Protein AF-A0A5Q0SPP1-F1 (afdb_monomer_lite)

pLDDT: mean 84.57, std 17.76, range [38.12, 97.75]

Sequence (108 aa):
MFTLQVSKENTPVHGETQNILFLISLLDVEDKEEFADEFADTIWELVEARELSKTAYYKLVNHEIRLSDEKVLLIVQANEKALEWLKKRVAEKARKALKIVQQFGEEE

Structure (mmCIF, N/CA/C/O backbone):
data_AF-A0A5Q0SPP1-F1
#
_entry.id   AF-A0A5Q0SPP1-F1
#
loop_
_atom_site.group_PDB
_atom_site.id
_atom_site.type_symbol
_atom_site.label_atom_id
_atom_site.label_alt_id
_atom_site.label_comp_id
_atom_site.label_asym_id
_atom_site.label_entity_id
_atom_site.label_seq_id
_atom_site.pdbx_PDB_ins_code
_atom_site.Cartn_x
_atom_site.Cartn_y
_atom_site.Cartn_z
_atom_site.occupancy
_atom_site.B_iso_or_equiv
_atom_site.auth_seq_id
_atom_site.auth_comp_id
_atom_site.auth_asym_id
_atom_site.auth_atom_id
_atom_site.pdbx_PDB_model_num
ATOM 1 N N . MET A 1 1 ? 15.903 -53.101 10.371 1.00 40.84 1 MET A N 1
ATOM 2 C CA . MET A 1 1 ? 16.784 -52.090 9.739 1.00 40.84 1 MET A CA 1
ATOM 3 C C . MET A 1 1 ? 16.173 -51.673 8.409 1.00 40.84 1 MET A C 1
ATOM 5 O O . MET A 1 1 ? 15.533 -52.520 7.804 1.00 40.84 1 MET A O 1
ATOM 9 N N . PHE A 1 2 ? 16.400 -50.410 8.015 1.00 40.50 2 PHE A N 1
ATOM 10 C CA . PHE A 1 2 ? 15.692 -49.563 7.028 1.00 40.50 2 PHE A CA 1
ATOM 11 C C . PHE A 1 2 ? 14.370 -48.967 7.559 1.00 40.50 2 PHE A C 1
ATOM 13 O O . PHE A 1 2 ? 13.336 -49.618 7.504 1.00 40.50 2 PHE A O 1
ATOM 20 N N . THR A 1 3 ? 14.378 -47.926 8.405 1.00 40.12 3 THR A N 1
ATOM 21 C CA . THR A 1 3 ? 14.514 -46.461 8.156 1.00 40.12 3 THR A CA 1
ATOM 22 C C . THR A 1 3 ? 13.474 -45.843 7.212 1.00 40.12 3 THR A C 1
ATOM 24 O O . THR A 1 3 ? 13.609 -45.928 5.999 1.00 40.12 3 THR A O 1
ATOM 27 N N . LEU A 1 4 ? 12.475 -45.203 7.841 1.00 43.66 4 LEU A N 1
ATOM 28 C CA . LEU A 1 4 ? 11.885 -43.879 7.568 1.00 43.66 4 LEU A CA 1
ATOM 29 C C . LEU A 1 4 ? 11.954 -43.341 6.130 1.00 43.66 4 LEU A C 1
ATOM 31 O O . LEU A 1 4 ? 13.031 -43.003 5.659 1.00 43.66 4 LEU A O 1
ATOM 35 N N . GLN A 1 5 ? 10.780 -43.065 5.552 1.00 41.00 5 GLN A N 1
ATOM 36 C CA . GLN A 1 5 ? 10.461 -41.733 5.017 1.00 41.00 5 GLN A CA 1
ATOM 37 C C . GLN A 1 5 ? 8.938 -41.571 4.874 1.00 41.00 5 GLN A C 1
ATOM 39 O O . GLN A 1 5 ? 8.351 -41.671 3.800 1.00 41.00 5 GLN A O 1
ATOM 44 N N . VAL A 1 6 ? 8.281 -41.303 6.004 1.00 47.53 6 VAL A N 1
ATOM 45 C CA . VAL A 1 6 ? 7.071 -40.477 5.988 1.00 47.53 6 VAL A CA 1
ATOM 46 C C . VAL A 1 6 ? 7.583 -39.044 5.902 1.00 47.53 6 VAL A C 1
ATOM 48 O O . VAL A 1 6 ? 7.951 -38.457 6.911 1.00 47.53 6 VAL A O 1
ATOM 51 N N . SER A 1 7 ? 7.689 -38.508 4.689 1.00 43.97 7 SER A N 1
ATOM 52 C CA . SER A 1 7 ? 8.057 -37.107 4.467 1.00 43.97 7 SER A CA 1
ATOM 53 C C . SER A 1 7 ? 7.067 -36.476 3.499 1.00 43.97 7 SER A C 1
ATOM 55 O O . SER A 1 7 ? 7.323 -36.307 2.312 1.00 43.97 7 SER A O 1
ATOM 57 N N . LYS A 1 8 ? 5.903 -36.128 4.042 1.00 38.12 8 LYS A N 1
ATOM 58 C CA . LYS A 1 8 ? 5.167 -34.928 3.636 1.00 38.12 8 LYS A CA 1
ATOM 59 C C . LYS A 1 8 ? 4.862 -34.140 4.905 1.00 38.12 8 LYS A C 1
ATOM 61 O O . LYS A 1 8 ? 3.719 -34.024 5.329 1.00 38.12 8 LYS A O 1
ATOM 66 N N . GLU A 1 9 ? 5.925 -33.683 5.555 1.00 39.94 9 GLU A N 1
ATOM 67 C CA . GLU A 1 9 ? 5.827 -32.641 6.569 1.00 39.94 9 GLU A CA 1
ATOM 68 C C . GLU A 1 9 ? 5.458 -31.317 5.881 1.00 39.94 9 GLU A C 1
ATOM 70 O O . GLU A 1 9 ? 6.130 -30.874 4.955 1.00 39.94 9 GLU A O 1
ATOM 75 N N . ASN A 1 10 ? 4.354 -30.732 6.345 1.00 39.53 10 ASN A N 1
ATOM 76 C CA . ASN A 1 10 ? 4.110 -29.299 6.509 1.00 39.53 10 ASN A CA 1
ATOM 77 C C . ASN A 1 10 ? 4.472 -28.355 5.355 1.00 39.53 10 ASN A C 1
ATOM 79 O O . ASN A 1 10 ? 5.556 -27.785 5.299 1.00 39.53 10 ASN A O 1
ATOM 83 N N . THR A 1 11 ? 3.473 -28.012 4.547 1.00 40.66 11 THR A N 1
ATOM 84 C CA . THR A 1 11 ? 3.425 -26.685 3.917 1.00 40.66 11 THR A CA 1
ATOM 85 C C . THR A 1 11 ? 2.036 -26.076 4.130 1.00 40.66 11 THR A C 1
ATOM 87 O O . THR A 1 11 ? 1.134 -26.315 3.330 1.00 40.66 11 THR A O 1
ATOM 90 N N . PRO A 1 12 ? 1.820 -25.254 5.177 1.00 43.31 12 PRO A N 1
ATOM 91 C CA . PRO A 1 12 ? 0.624 -24.421 5.292 1.00 43.31 12 PRO A CA 1
ATOM 92 C C . PRO A 1 12 ? 0.757 -23.136 4.447 1.00 43.31 12 PRO A C 1
ATOM 94 O O . PRO A 1 12 ? 0.211 -22.096 4.791 1.00 43.31 12 PRO A O 1
ATOM 97 N N . VAL A 1 13 ? 1.475 -23.191 3.320 1.00 53.16 13 VAL A N 1
ATOM 98 C CA . VAL A 1 13 ? 1.788 -22.021 2.472 1.00 53.16 13 VAL A CA 1
ATOM 99 C C . VAL A 1 13 ? 0.521 -21.450 1.817 1.00 53.16 13 VAL A C 1
ATOM 101 O O . VAL A 1 13 ? 0.444 -20.265 1.489 1.00 53.16 13 VAL A O 1
ATOM 104 N N . HIS A 1 14 ? -0.520 -22.278 1.680 1.00 55.31 14 HIS A N 1
ATOM 105 C CA . HIS A 1 14 ? -1.795 -21.863 1.100 1.00 55.31 14 HIS A CA 1
ATOM 106 C C . HIS A 1 14 ? -2.599 -20.934 2.024 1.00 55.31 14 HIS A C 1
ATOM 108 O O . HIS A 1 14 ? -3.233 -20.005 1.536 1.00 55.31 14 HIS A O 1
ATOM 114 N N . GLY A 1 15 ? -2.532 -21.130 3.347 1.00 68.06 15 GLY A N 1
ATOM 115 C CA . GLY A 1 15 ? -3.256 -20.286 4.305 1.00 68.06 15 GLY A CA 1
ATOM 116 C C . GLY A 1 15 ? -2.618 -18.908 4.474 1.00 68.06 15 GLY A C 1
ATOM 117 O O . GLY A 1 15 ? -3.316 -17.902 4.535 1.00 68.06 15 GLY A O 1
ATOM 118 N N . GLU A 1 16 ? -1.287 -18.841 4.482 1.00 79.38 16 GLU A N 1
ATOM 119 C CA . GLU A 1 16 ? -0.559 -17.580 4.646 1.00 79.38 16 GLU A CA 1
ATOM 120 C C . GLU A 1 16 ? -0.751 -16.638 3.451 1.00 79.38 16 GLU A C 1
ATOM 122 O O . GLU A 1 16 ? -1.078 -15.467 3.632 1.00 79.38 16 GLU A O 1
ATOM 127 N N . THR A 1 17 ? -0.658 -17.164 2.227 1.00 82.69 17 THR A N 1
ATOM 128 C CA . THR A 1 17 ? -0.883 -16.370 1.008 1.00 82.69 17 THR A CA 1
ATOM 129 C C . THR A 1 17 ? -2.320 -15.842 0.938 1.00 82.69 17 THR A C 1
ATOM 131 O O . THR A 1 17 ? -2.538 -14.686 0.580 1.00 82.69 17 THR A O 1
ATOM 134 N N . GLN A 1 18 ? -3.305 -16.660 1.328 1.00 85.38 18 GLN A N 1
ATOM 135 C CA . GLN A 1 18 ? -4.708 -16.240 1.400 1.00 85.38 18 GLN A CA 1
ATOM 136 C C . GLN A 1 18 ? -4.927 -15.146 2.450 1.00 85.38 18 GLN A C 1
ATOM 138 O O . GLN A 1 18 ? -5.641 -14.182 2.184 1.00 85.38 18 GLN A O 1
ATOM 143 N N . ASN A 1 19 ? -4.271 -15.249 3.608 1.00 90.56 19 ASN A N 1
ATOM 144 C CA . ASN A 1 19 ? -4.334 -14.215 4.638 1.00 90.56 19 ASN A CA 1
ATOM 145 C C . ASN A 1 19 ? -3.722 -12.897 4.148 1.00 90.56 19 ASN A C 1
ATOM 147 O O . ASN A 1 19 ? -4.317 -11.845 4.354 1.00 90.56 19 ASN A O 1
ATOM 151 N N . ILE A 1 20 ? -2.575 -12.932 3.462 1.00 93.25 20 ILE A N 1
ATOM 152 C CA . ILE A 1 20 ? -1.945 -11.722 2.910 1.00 93.25 20 ILE A CA 1
ATOM 153 C C . ILE A 1 20 ? -2.844 -11.084 1.848 1.00 93.25 20 ILE A C 1
ATOM 155 O O . ILE A 1 20 ? -3.074 -9.880 1.896 1.00 93.25 20 ILE A O 1
ATOM 159 N N . LEU A 1 21 ? -3.411 -11.872 0.932 1.00 93.75 21 LEU A N 1
ATOM 160 C CA . LEU A 1 21 ? -4.364 -11.367 -0.062 1.00 93.75 21 LEU A CA 1
ATOM 161 C C . LEU A 1 21 ? -5.594 -10.731 0.588 1.00 93.75 21 LEU A C 1
ATOM 163 O O . LEU A 1 21 ? -6.042 -9.674 0.150 1.00 93.75 21 LEU A O 1
ATOM 167 N N . PHE A 1 22 ? -6.110 -11.333 1.660 1.00 94.19 22 PHE A N 1
ATOM 168 C CA . PHE A 1 22 ? -7.187 -10.732 2.435 1.00 94.19 22 PHE A CA 1
ATOM 169 C C . PHE A 1 22 ? -6.766 -9.378 3.022 1.00 94.19 22 PHE A C 1
ATOM 171 O O . PHE A 1 22 ? -7.495 -8.403 2.863 1.00 94.19 22 PHE A O 1
ATOM 178 N N . LEU A 1 23 ? -5.575 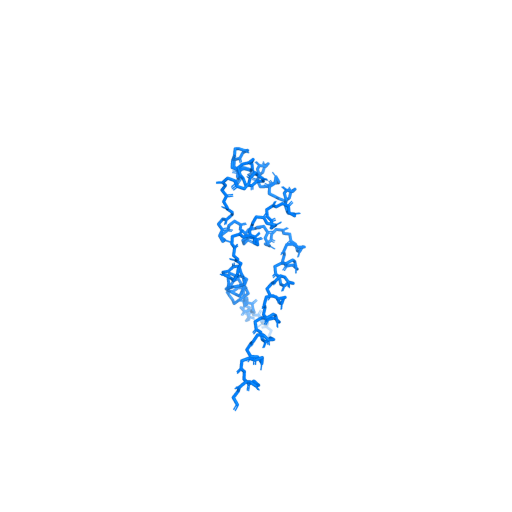-9.272 3.621 1.00 95.44 23 LEU A N 1
ATOM 179 C CA . LEU A 1 23 ? -5.057 -7.992 4.121 1.00 95.44 23 LEU A CA 1
ATOM 180 C C . LEU A 1 23 ? -4.920 -6.949 3.001 1.00 95.44 23 LEU A C 1
ATOM 182 O O . LEU A 1 23 ? -5.311 -5.801 3.192 1.00 95.44 23 LEU A O 1
ATOM 186 N N . ILE A 1 24 ? -4.424 -7.346 1.825 1.00 95.88 24 ILE A N 1
ATOM 187 C CA . ILE A 1 24 ? -4.308 -6.470 0.648 1.00 95.88 24 ILE A CA 1
ATOM 188 C C . ILE A 1 24 ? -5.690 -5.983 0.192 1.00 95.88 24 ILE A C 1
ATOM 190 O O . ILE A 1 24 ? -5.838 -4.815 -0.158 1.00 95.88 24 ILE A O 1
ATOM 194 N N . SER A 1 25 ? -6.716 -6.837 0.250 1.00 94.94 25 SER A N 1
ATOM 195 C CA . SER A 1 25 ? -8.086 -6.468 -0.137 1.00 94.94 25 SER A CA 1
ATOM 196 C C . SER A 1 25 ? -8.724 -5.402 0.767 1.00 94.94 25 SER A C 1
ATOM 198 O O . SER A 1 25 ? -9.698 -4.766 0.369 1.00 94.94 25 SER A O 1
ATOM 200 N N . LEU A 1 26 ? -8.174 -5.183 1.969 1.00 95.88 26 LEU A N 1
ATOM 201 C CA . LEU A 1 26 ? -8.611 -4.136 2.901 1.00 95.88 26 LEU A CA 1
ATOM 202 C C . LEU A 1 26 ? -7.955 -2.771 2.625 1.00 95.88 26 LEU A C 1
ATOM 204 O O . LEU A 1 26 ? -8.352 -1.765 3.230 1.00 95.88 26 LEU A O 1
ATOM 208 N N . LEU A 1 27 ? -6.958 -2.730 1.737 1.00 96.12 27 LEU A N 1
ATOM 209 C CA . LEU A 1 27 ? -6.329 -1.489 1.302 1.00 96.12 27 LEU A CA 1
ATOM 210 C C . LEU A 1 27 ? -7.247 -0.741 0.337 1.00 96.12 27 LEU A C 1
ATOM 212 O O . LEU A 1 27 ? -7.748 -1.307 -0.639 1.00 96.12 27 LEU A O 1
ATOM 216 N N . ASP A 1 28 ? -7.441 0.545 0.604 1.00 95.31 28 ASP A N 1
ATOM 217 C CA . ASP A 1 28 ? -8.135 1.437 -0.320 1.00 95.31 28 ASP A CA 1
ATOM 218 C C . ASP A 1 28 ? -7.174 2.008 -1.379 1.00 95.31 28 ASP A C 1
ATOM 220 O O . ASP A 1 28 ? -6.063 1.514 -1.583 1.00 95.31 28 ASP A O 1
ATOM 224 N N . VAL A 1 29 ? -7.657 2.983 -2.151 1.00 93.38 29 VAL A N 1
ATOM 225 C CA . VAL A 1 29 ? -6.869 3.601 -3.223 1.00 93.38 29 VAL A CA 1
ATOM 226 C C . VAL A 1 29 ? -5.704 4.401 -2.643 1.00 93.38 29 VAL A C 1
ATOM 228 O O . VAL A 1 29 ? -4.581 4.205 -3.095 1.00 93.38 29 VAL A O 1
ATOM 231 N N . GLU A 1 30 ? -5.961 5.209 -1.614 1.00 94.31 30 GLU A N 1
ATOM 232 C CA . GLU A 1 30 ? -4.948 6.045 -0.959 1.00 94.31 30 GLU A CA 1
ATOM 233 C C . GLU A 1 30 ? -3.862 5.176 -0.314 1.00 94.31 30 GLU A C 1
ATOM 235 O O . GLU A 1 30 ? -2.674 5.446 -0.462 1.00 94.31 30 GLU A O 1
ATOM 240 N N . ASP A 1 31 ? -4.246 4.066 0.324 1.00 96.31 31 ASP A N 1
ATOM 241 C CA . ASP A 1 31 ? -3.295 3.102 0.876 1.00 96.31 31 ASP A CA 1
ATOM 242 C C . ASP A 1 31 ? -2.359 2.525 -0.195 1.00 96.31 31 ASP A C 1
ATOM 244 O O . ASP A 1 31 ? -1.182 2.285 0.065 1.00 96.31 31 ASP A O 1
ATOM 248 N N . LYS A 1 32 ? -2.876 2.255 -1.398 1.00 94.62 32 LYS A N 1
ATOM 249 C CA . LYS A 1 32 ? -2.085 1.681 -2.498 1.00 94.62 32 LYS A CA 1
ATOM 250 C C . LYS A 1 32 ? -1.174 2.705 -3.163 1.00 94.62 32 LYS A C 1
ATOM 252 O O . LYS A 1 32 ? -0.132 2.310 -3.681 1.00 94.62 32 LYS A O 1
ATOM 257 N N . GLU A 1 33 ? -1.564 3.973 -3.160 1.00 94.50 33 GLU A N 1
ATOM 258 C CA . GLU A 1 33 ? -0.720 5.093 -3.580 1.00 94.50 33 GLU A CA 1
ATOM 259 C C . GLU A 1 33 ? 0.416 5.303 -2.568 1.00 94.50 33 GLU A C 1
ATOM 261 O O . GLU A 1 33 ? 1.581 5.259 -2.952 1.00 94.50 33 GLU A O 1
ATOM 266 N N . GLU A 1 34 ? 0.105 5.364 -1.268 1.00 95.38 34 GLU A N 1
ATOM 267 C CA . GLU A 1 34 ? 1.106 5.470 -0.192 1.00 95.38 34 GLU A CA 1
ATOM 268 C C . GLU A 1 34 ? 2.074 4.276 -0.199 1.00 95.38 34 GLU A C 1
ATOM 270 O O . GLU A 1 34 ? 3.284 4.439 -0.050 1.00 95.38 34 GLU A O 1
ATOM 275 N N . PHE A 1 35 ? 1.563 3.065 -0.440 1.00 95.94 35 PHE A N 1
ATOM 276 C CA . PHE A 1 35 ? 2.397 1.875 -0.604 1.00 95.94 35 PHE A CA 1
ATOM 277 C C . PHE A 1 35 ? 3.319 1.975 -1.828 1.00 95.94 35 PHE A C 1
ATOM 279 O O . PHE A 1 35 ? 4.463 1.525 -1.773 1.00 95.94 35 PHE A O 1
ATOM 286 N N . ALA A 1 36 ? 2.840 2.538 -2.942 1.00 94.19 36 ALA A N 1
ATOM 287 C CA . ALA A 1 36 ? 3.659 2.709 -4.139 1.00 94.19 36 ALA A CA 1
ATOM 288 C C . ALA A 1 36 ? 4.801 3.710 -3.914 1.00 94.19 36 ALA A C 1
ATOM 290 O O . ALA A 1 36 ? 5.909 3.476 -4.397 1.00 94.19 36 ALA A O 1
ATOM 291 N N . ASP A 1 37 ? 4.547 4.770 -3.148 1.00 94.38 37 ASP A N 1
ATOM 292 C CA . ASP A 1 37 ? 5.552 5.772 -2.797 1.00 94.38 37 ASP A CA 1
ATOM 293 C C . ASP A 1 37 ? 6.595 5.207 -1.819 1.00 94.38 37 ASP A C 1
ATOM 295 O O . ASP A 1 37 ? 7.798 5.313 -2.064 1.00 94.38 37 ASP A O 1
ATOM 299 N N . GLU A 1 38 ? 6.152 4.547 -0.743 1.00 95.56 38 GLU A N 1
ATOM 300 C CA . GLU A 1 38 ? 7.029 3.993 0.303 1.00 95.56 38 GLU A CA 1
ATOM 301 C C . GLU A 1 38 ? 7.953 2.889 -0.236 1.00 95.56 38 GLU A C 1
ATOM 303 O O . GLU A 1 38 ? 9.103 2.758 0.187 1.00 95.56 38 GLU A O 1
ATOM 308 N N . PHE A 1 39 ? 7.465 2.094 -1.193 1.00 95.19 39 PHE A N 1
ATOM 309 C CA . PHE 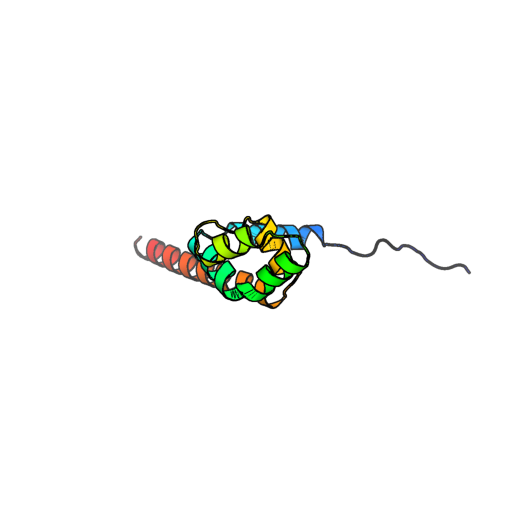A 1 39 ? 8.202 0.968 -1.771 1.00 95.19 39 PHE A CA 1
ATOM 310 C C . PHE A 1 39 ? 8.671 1.223 -3.204 1.00 95.19 39 PHE A C 1
ATOM 312 O O . PHE A 1 39 ? 8.966 0.265 -3.923 1.00 95.19 39 PHE A O 1
ATOM 319 N N . ALA A 1 40 ? 8.795 2.489 -3.618 1.00 93.06 40 ALA A N 1
ATOM 320 C CA . ALA A 1 40 ? 9.228 2.868 -4.962 1.00 93.06 40 ALA A CA 1
ATOM 321 C C . ALA A 1 40 ? 10.539 2.175 -5.379 1.00 93.06 40 ALA A C 1
ATOM 323 O O . ALA A 1 40 ? 10.621 1.642 -6.484 1.00 93.06 40 ALA A O 1
ATOM 324 N N . ASP A 1 41 ? 11.521 2.071 -4.478 1.00 92.81 41 ASP A N 1
ATOM 325 C CA . ASP A 1 41 ? 12.786 1.372 -4.748 1.00 92.81 41 ASP A CA 1
ATOM 326 C C . ASP A 1 41 ? 12.566 -0.118 -5.068 1.00 92.81 41 ASP A C 1
ATOM 328 O O . ASP A 1 41 ? 13.077 -0.630 -6.062 1.00 92.81 41 ASP A O 1
ATOM 332 N N . THR A 1 42 ? 11.729 -0.813 -4.290 1.00 90.94 42 THR A N 1
ATOM 333 C CA . THR A 1 42 ? 11.378 -2.220 -4.554 1.00 90.94 42 THR A CA 1
ATOM 334 C C . THR A 1 42 ? 10.574 -2.367 -5.850 1.00 90.94 42 THR A C 1
ATOM 336 O O . THR A 1 42 ? 10.732 -3.340 -6.585 1.00 90.94 42 THR A O 1
ATOM 339 N N . ILE A 1 43 ? 9.727 -1.394 -6.189 1.00 92.00 43 ILE A N 1
ATOM 340 C CA . ILE A 1 43 ? 9.007 -1.383 -7.469 1.00 92.00 43 ILE A CA 1
ATOM 341 C C . ILE A 1 43 ? 9.988 -1.158 -8.630 1.00 92.00 43 ILE A C 1
ATOM 343 O O . ILE A 1 43 ? 9.819 -1.755 -9.695 1.00 92.00 43 ILE A O 1
ATOM 347 N N . TRP A 1 44 ? 11.031 -0.347 -8.442 1.00 92.69 44 TRP A N 1
ATOM 348 C CA . TRP A 1 44 ? 12.084 -0.161 -9.436 1.00 92.69 44 TRP A CA 1
ATOM 349 C C . TRP A 1 44 ? 12.879 -1.450 -9.676 1.00 92.69 44 TRP A C 1
ATOM 351 O O . TRP A 1 44 ? 13.144 -1.791 -10.829 1.00 92.69 44 TRP A O 1
ATOM 361 N N . GLU A 1 45 ? 13.161 -2.239 -8.639 1.00 91.56 45 GLU A N 1
ATOM 362 C CA . GLU A 1 45 ? 13.773 -3.568 -8.795 1.00 91.56 45 GLU A CA 1
ATOM 363 C C . GLU A 1 45 ? 12.922 -4.496 -9.686 1.00 91.56 45 GLU A C 1
ATOM 365 O O . GLU A 1 45 ? 13.460 -5.225 -10.523 1.00 91.56 45 GLU A O 1
ATOM 370 N N . LEU A 1 46 ? 11.585 -4.415 -9.613 1.00 87.50 46 LEU A N 1
ATOM 371 C CA . LEU A 1 46 ? 10.697 -5.147 -10.533 1.00 87.50 46 LEU A CA 1
ATOM 372 C C . LEU A 1 46 ? 10.828 -4.667 -11.987 1.00 87.50 46 LEU A C 1
ATOM 374 O O . LEU A 1 46 ? 10.637 -5.452 -12.921 1.00 87.50 46 LEU A O 1
ATOM 378 N N . VAL A 1 47 ? 11.167 -3.395 -12.205 1.00 90.75 47 VAL A N 1
ATOM 379 C CA . VAL A 1 47 ? 11.477 -2.870 -13.542 1.00 90.75 47 VAL A CA 1
ATOM 380 C C . VAL A 1 47 ? 12.792 -3.442 -14.057 1.00 90.75 47 VAL A C 1
ATOM 382 O O . VAL A 1 47 ? 12.873 -3.852 -15.219 1.00 90.75 47 VAL A O 1
ATOM 385 N N . GLU A 1 48 ? 13.815 -3.505 -13.206 1.00 92.19 48 GLU A N 1
ATOM 386 C CA . GLU A 1 48 ? 15.115 -4.092 -13.551 1.00 92.19 48 GLU A CA 1
ATOM 387 C C . GLU A 1 48 ? 14.997 -5.590 -13.859 1.00 92.19 48 GLU A C 1
ATOM 389 O O . GLU A 1 48 ? 15.581 -6.070 -14.836 1.00 92.19 48 GLU A O 1
ATOM 394 N N . ALA A 1 49 ? 14.140 -6.300 -13.121 1.00 89.38 49 ALA A N 1
ATOM 395 C CA . ALA A 1 49 ? 13.784 -7.697 -13.360 1.00 89.38 49 ALA A CA 1
ATOM 396 C C . ALA A 1 49 ? 12.880 -7.921 -14.592 1.00 89.38 49 ALA A C 1
ATOM 398 O O . ALA A 1 49 ? 12.604 -9.065 -14.946 1.00 89.38 49 ALA A O 1
ATOM 399 N N . ARG A 1 50 ? 12.442 -6.854 -15.281 1.00 88.69 50 ARG A N 1
ATOM 400 C CA . ARG A 1 50 ? 11.498 -6.876 -16.421 1.00 88.69 50 ARG A CA 1
ATOM 401 C C . ARG A 1 50 ? 10.090 -7.394 -16.089 1.00 88.69 50 ARG A C 1
ATOM 403 O O . ARG A 1 50 ? 9.318 -7.683 -17.000 1.00 88.69 50 ARG A O 1
ATOM 410 N N . GLU A 1 51 ? 9.733 -7.433 -14.810 1.00 85.44 51 GLU A N 1
ATOM 411 C CA . GLU A 1 51 ? 8.394 -7.768 -14.298 1.00 85.44 51 GLU A CA 1
ATOM 412 C C . GLU A 1 51 ? 7.437 -6.559 -14.319 1.00 85.44 51 GLU A C 1
ATOM 414 O O . GLU A 1 51 ? 6.216 -6.689 -14.153 1.00 85.44 51 GLU A O 1
ATOM 419 N N . LEU A 1 52 ? 7.989 -5.360 -14.523 1.00 87.88 52 LEU A N 1
ATOM 420 C CA . LEU A 1 52 ? 7.268 -4.104 -14.685 1.00 87.88 52 LEU A CA 1
ATOM 421 C C . LEU A 1 52 ? 7.935 -3.248 -15.775 1.00 87.88 52 LEU A C 1
ATOM 423 O O . LEU A 1 52 ? 9.149 -3.269 -15.954 1.00 87.88 52 LEU A O 1
ATOM 427 N N . SER A 1 53 ? 7.158 -2.467 -16.528 1.00 91.50 53 SER A N 1
ATOM 428 C CA . SER A 1 53 ? 7.742 -1.511 -17.479 1.00 91.50 53 SER A CA 1
ATOM 429 C C . SER A 1 53 ? 8.138 -0.206 -16.782 1.00 91.50 53 SER A C 1
ATOM 431 O O . SER A 1 53 ? 7.454 0.237 -15.860 1.00 91.50 53 SER A O 1
ATOM 433 N N . LYS A 1 54 ? 9.178 0.477 -17.285 1.00 92.50 54 LYS A N 1
ATOM 434 C CA . LYS A 1 54 ? 9.558 1.828 -16.820 1.00 92.50 54 LYS A CA 1
ATOM 435 C C . LYS A 1 54 ? 8.380 2.803 -16.855 1.00 92.50 54 LYS A C 1
ATOM 437 O O . LYS A 1 54 ? 8.188 3.578 -15.929 1.00 92.50 54 LYS A O 1
ATOM 442 N N . THR A 1 55 ? 7.566 2.749 -17.909 1.00 93.69 55 THR A N 1
ATOM 443 C CA . THR A 1 55 ? 6.372 3.594 -18.026 1.00 93.69 55 THR A CA 1
ATOM 444 C C . THR A 1 55 ? 5.359 3.283 -16.931 1.00 93.69 55 THR A C 1
ATOM 446 O O . THR A 1 55 ? 4.821 4.210 -16.343 1.00 93.69 55 THR A O 1
ATOM 449 N N . ALA A 1 56 ? 5.112 2.005 -16.628 1.00 90.25 56 ALA A N 1
ATOM 450 C CA . ALA A 1 56 ? 4.209 1.632 -15.543 1.00 90.25 56 ALA A CA 1
ATOM 451 C C . ALA A 1 56 ? 4.731 2.107 -14.180 1.00 90.25 56 ALA A C 1
ATOM 453 O O . ALA A 1 56 ? 3.938 2.619 -13.403 1.00 90.25 56 ALA A O 1
ATOM 454 N N . TYR A 1 57 ? 6.041 2.026 -13.926 1.00 92.38 57 TYR A N 1
ATOM 455 C CA . TYR A 1 57 ? 6.651 2.592 -12.719 1.00 92.38 57 TYR A CA 1
ATOM 456 C C . TYR A 1 57 ? 6.341 4.084 -12.562 1.00 92.38 57 TYR A C 1
ATOM 458 O O . TYR A 1 57 ? 5.768 4.478 -11.554 1.00 92.38 57 TYR A O 1
ATOM 466 N N . TYR A 1 58 ? 6.633 4.900 -13.582 1.00 91.31 58 TYR A N 1
ATOM 467 C CA . TYR A 1 58 ? 6.381 6.344 -13.503 1.00 91.31 58 TYR A CA 1
ATOM 468 C C . TYR A 1 58 ? 4.900 6.675 -13.316 1.00 91.31 58 TYR A C 1
ATOM 470 O O . TYR A 1 58 ? 4.565 7.594 -12.581 1.00 91.31 58 TYR A O 1
ATOM 478 N N . LYS A 1 59 ? 4.006 5.904 -13.941 1.00 91.56 59 LYS A N 1
ATOM 479 C CA . LYS A 1 59 ? 2.564 6.068 -13.742 1.00 91.56 59 LYS A CA 1
ATOM 480 C C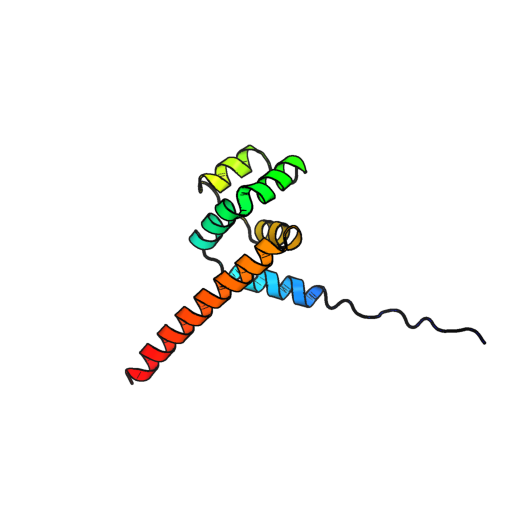 . LYS A 1 59 ? 2.110 5.704 -12.328 1.00 91.56 59 LYS A C 1
ATOM 482 O O . LYS A 1 59 ? 1.159 6.306 -11.850 1.00 91.56 59 LYS A O 1
ATOM 487 N N . LEU A 1 60 ? 2.757 4.731 -11.685 1.00 91.00 60 LEU A N 1
ATOM 488 C CA . LEU A 1 60 ? 2.454 4.336 -10.308 1.00 91.00 60 LEU A CA 1
ATOM 489 C C . LEU A 1 60 ? 2.885 5.418 -9.317 1.00 91.00 60 LEU A C 1
ATOM 491 O O . LEU A 1 60 ? 2.059 5.855 -8.531 1.00 91.00 60 LEU A O 1
ATOM 495 N N . VAL A 1 61 ? 4.130 5.898 -9.401 1.00 89.06 61 VAL A N 1
ATOM 496 C CA . VAL A 1 61 ? 4.655 6.930 -8.478 1.00 89.06 61 VAL A CA 1
ATOM 497 C C . VAL A 1 61 ? 4.060 8.325 -8.713 1.00 89.06 61 VAL A C 1
ATOM 499 O O . VAL A 1 61 ? 4.139 9.184 -7.848 1.00 89.06 61 VAL A O 1
ATOM 502 N N . ASN A 1 62 ? 3.457 8.564 -9.882 1.00 90.62 62 ASN A N 1
ATOM 503 C CA . ASN A 1 62 ? 2.690 9.783 -10.166 1.00 90.62 62 ASN A CA 1
ATOM 504 C C . ASN A 1 62 ? 1.181 9.618 -9.898 1.00 90.62 62 ASN A C 1
ATOM 506 O O . ASN A 1 62 ? 0.403 10.492 -10.277 1.00 90.62 62 ASN A O 1
ATOM 510 N N . HIS A 1 63 ? 0.761 8.483 -9.327 1.00 91.06 63 HIS A N 1
ATOM 511 C CA . HIS A 1 63 ? -0.635 8.154 -8.995 1.00 91.06 63 HIS A CA 1
ATOM 512 C C . HIS A 1 63 ? -1.598 8.193 -10.203 1.00 91.06 63 HIS A C 1
ATOM 514 O O . HIS A 1 63 ? -2.809 8.345 -10.067 1.00 91.06 63 HIS A O 1
ATOM 520 N N . GLU A 1 64 ? -1.081 8.016 -11.424 1.00 89.62 64 GLU A N 1
ATOM 521 C CA . GLU A 1 64 ? -1.895 7.909 -12.645 1.00 89.62 64 GLU A CA 1
ATOM 522 C C . GLU A 1 64 ? -2.552 6.528 -12.775 1.00 89.62 64 GLU A C 1
ATOM 524 O O . GLU A 1 64 ? -3.594 6.371 -13.418 1.00 89.62 64 GLU A O 1
ATOM 529 N N . ILE A 1 65 ? -1.909 5.503 -12.211 1.00 88.88 65 ILE A N 1
ATOM 530 C CA . ILE A 1 65 ? -2.419 4.136 -12.115 1.00 88.88 65 ILE A CA 1
ATOM 531 C C . ILE A 1 65 ? -2.119 3.585 -10.722 1.00 88.88 65 ILE A C 1
ATOM 533 O O . ILE A 1 65 ? -1.187 4.028 -10.060 1.00 88.88 65 ILE A O 1
ATOM 537 N N . ARG A 1 66 ? -2.873 2.567 -10.306 1.00 89.69 66 ARG A N 1
ATOM 538 C CA . ARG A 1 66 ? -2.712 1.907 -9.003 1.00 89.69 66 ARG A CA 1
ATOM 539 C C . ARG A 1 66 ? -2.103 0.518 -9.133 1.00 89.69 66 ARG A C 1
ATOM 541 O O . ARG A 1 66 ? -2.315 -0.163 -10.142 1.00 89.69 66 ARG A O 1
ATOM 548 N N . LEU A 1 67 ? -1.428 0.066 -8.077 1.00 89.94 67 LEU A N 1
ATOM 549 C CA . LEU A 1 67 ? -0.999 -1.326 -7.967 1.00 89.94 67 LEU A CA 1
ATOM 550 C C . LEU A 1 67 ? -2.217 -2.261 -7.934 1.00 89.94 67 LEU A C 1
ATOM 552 O O . LEU A 1 67 ? -3.204 -2.015 -7.233 1.00 89.94 67 LEU A O 1
ATOM 556 N N . SER A 1 68 ? -2.145 -3.351 -8.699 1.00 91.56 68 SER A N 1
ATOM 557 C CA . SER A 1 68 ? -3.066 -4.475 -8.539 1.0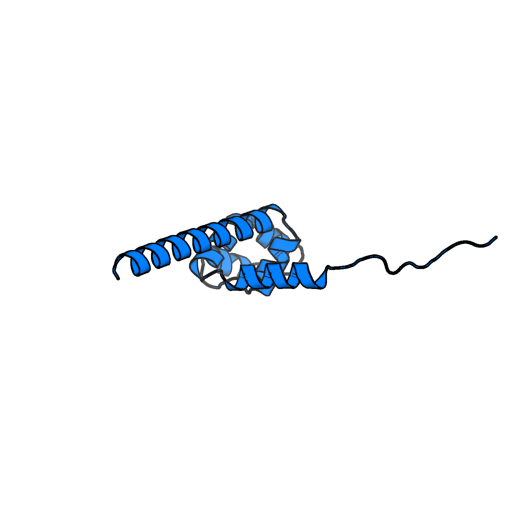0 91.56 68 SER A CA 1
ATOM 558 C C . SER A 1 68 ? -2.721 -5.263 -7.278 1.00 91.56 68 SER A C 1
ATOM 560 O O . SER A 1 68 ? -1.565 -5.276 -6.854 1.00 91.56 68 SER A O 1
ATOM 562 N N . ASP A 1 69 ? -3.696 -5.979 -6.718 1.00 93.19 69 ASP A N 1
ATOM 563 C CA . ASP A 1 69 ? -3.488 -6.812 -5.524 1.00 93.19 69 ASP A CA 1
ATOM 564 C C . ASP A 1 69 ? -2.371 -7.841 -5.738 1.00 93.19 69 ASP A C 1
ATOM 566 O O . ASP A 1 69 ? -1.542 -8.055 -4.860 1.00 93.19 69 ASP A O 1
ATOM 570 N N . GLU A 1 70 ? -2.285 -8.412 -6.941 1.00 90.62 70 GLU A N 1
ATOM 571 C CA . GLU A 1 70 ? -1.204 -9.317 -7.341 1.00 90.62 70 GLU A CA 1
ATOM 572 C C . GLU A 1 70 ? 0.177 -8.649 -7.292 1.00 90.62 70 GLU A C 1
ATOM 574 O O . GLU A 1 70 ? 1.147 -9.262 -6.853 1.00 90.62 70 GLU A O 1
ATOM 579 N N . LYS A 1 71 ? 0.291 -7.386 -7.723 1.00 89.56 71 LYS A N 1
ATOM 580 C CA . LYS A 1 71 ? 1.568 -6.658 -7.694 1.00 89.56 71 LYS A CA 1
ATOM 581 C C . LYS A 1 71 ? 1.939 -6.249 -6.271 1.00 89.56 71 LYS A C 1
ATOM 583 O O . LYS A 1 71 ? 3.106 -6.369 -5.914 1.00 89.56 71 LYS A O 1
ATOM 588 N N . VAL A 1 72 ? 0.965 -5.854 -5.445 1.00 93.44 72 VAL A N 1
ATOM 589 C CA . VAL A 1 72 ? 1.184 -5.642 -4.003 1.00 93.44 72 VAL A CA 1
ATOM 590 C C . VAL A 1 72 ? 1.672 -6.937 -3.350 1.00 93.44 72 VAL A C 1
ATOM 592 O O . VAL A 1 72 ? 2.653 -6.910 -2.614 1.00 93.44 72 VAL A O 1
ATOM 595 N N . LEU A 1 73 ? 1.058 -8.081 -3.671 1.00 93.38 73 LEU A N 1
ATOM 596 C CA . LEU A 1 73 ? 1.473 -9.382 -3.147 1.00 93.38 73 LEU A CA 1
ATOM 597 C C . LEU A 1 73 ? 2.926 -9.708 -3.512 1.00 93.38 73 LEU A C 1
ATOM 599 O O . LEU A 1 73 ? 3.687 -10.108 -2.636 1.00 93.38 73 LEU A O 1
ATOM 603 N N . LEU A 1 74 ? 3.322 -9.508 -4.773 1.00 90.06 74 LEU A N 1
ATOM 604 C CA . LEU A 1 74 ? 4.702 -9.744 -5.212 1.00 90.06 74 LEU A CA 1
ATOM 605 C C . LEU A 1 74 ? 5.707 -8.884 -4.433 1.00 90.06 74 LEU A C 1
ATOM 607 O O . LEU A 1 74 ? 6.741 -9.391 -4.006 1.00 90.06 74 LEU A O 1
ATOM 611 N N . ILE A 1 75 ? 5.390 -7.608 -4.198 1.00 91.62 75 ILE A N 1
ATOM 612 C CA . ILE A 1 75 ? 6.245 -6.693 -3.424 1.00 91.62 75 ILE A CA 1
ATOM 613 C C . ILE A 1 75 ? 6.333 -7.143 -1.961 1.00 91.62 75 ILE A C 1
ATOM 615 O O . ILE A 1 75 ? 7.423 -7.210 -1.400 1.00 91.62 75 ILE A O 1
ATOM 619 N N . VAL A 1 76 ? 5.203 -7.511 -1.355 1.00 93.69 76 VAL A N 1
ATOM 620 C CA . VAL A 1 76 ? 5.128 -8.018 0.025 1.00 93.69 76 VAL A CA 1
ATOM 621 C C . VAL A 1 76 ? 5.916 -9.320 0.202 1.00 93.69 76 VAL A C 1
ATOM 623 O O . VAL A 1 76 ? 6.535 -9.526 1.242 1.00 93.69 76 VAL A O 1
ATOM 626 N N . GLN A 1 77 ? 5.924 -10.193 -0.807 1.00 89.50 77 GLN A N 1
ATOM 627 C CA . GLN A 1 77 ? 6.704 -11.433 -0.793 1.00 89.50 77 GLN A CA 1
ATOM 628 C C . GLN A 1 77 ? 8.205 -11.193 -1.000 1.00 89.50 77 GLN A C 1
ATOM 630 O O . GLN A 1 77 ? 9.018 -11.945 -0.466 1.00 89.50 77 GLN A O 1
ATOM 635 N N . ALA A 1 78 ? 8.575 -10.163 -1.764 1.00 87.25 78 ALA A N 1
ATOM 636 C CA . ALA A 1 78 ? 9.967 -9.814 -2.036 1.00 87.25 78 ALA A CA 1
ATOM 637 C C . ALA A 1 78 ? 10.612 -8.967 -0.922 1.00 87.25 78 ALA A C 1
ATOM 639 O O . ALA A 1 78 ? 11.833 -8.989 -0.771 1.00 87.25 78 ALA A O 1
ATOM 640 N N . ASN A 1 79 ? 9.816 -8.229 -0.140 1.00 90.19 79 ASN A N 1
ATOM 641 C CA . ASN A 1 79 ? 10.301 -7.287 0.864 1.00 90.19 79 ASN A CA 1
ATOM 642 C C . ASN A 1 79 ? 9.545 -7.431 2.196 1.00 90.19 79 ASN A C 1
ATOM 644 O O . ASN A 1 79 ? 8.386 -7.040 2.328 1.00 90.19 79 ASN A O 1
ATOM 648 N N . GLU A 1 80 ? 10.238 -7.912 3.231 1.00 92.75 80 GLU A N 1
ATOM 649 C CA . GLU A 1 80 ? 9.673 -8.080 4.578 1.00 92.75 80 GLU A CA 1
ATOM 650 C C . GLU A 1 80 ? 9.146 -6.761 5.173 1.00 92.75 80 GLU A C 1
ATOM 652 O O . GLU A 1 80 ? 8.125 -6.751 5.862 1.00 92.75 80 GLU A O 1
ATOM 657 N N . LYS A 1 81 ? 9.766 -5.616 4.851 1.00 95.31 81 LYS A N 1
ATOM 658 C CA . LYS A 1 81 ? 9.273 -4.306 5.307 1.00 95.31 81 LYS A CA 1
ATOM 659 C C . LYS A 1 81 ? 7.908 -3.969 4.710 1.00 95.31 81 LYS A C 1
ATOM 661 O O . LYS A 1 81 ? 7.103 -3.333 5.384 1.00 95.31 81 LYS A O 1
ATOM 666 N N . ALA A 1 82 ? 7.630 -4.420 3.487 1.00 95.31 82 ALA A N 1
ATOM 667 C CA . ALA A 1 82 ? 6.329 -4.242 2.852 1.00 95.31 82 ALA A CA 1
ATOM 668 C C . ALA A 1 82 ? 5.243 -5.079 3.534 1.00 95.31 82 ALA A C 1
ATOM 670 O O . ALA A 1 82 ? 4.124 -4.599 3.732 1.00 95.31 82 ALA A O 1
ATOM 671 N N . LEU A 1 83 ? 5.581 -6.293 3.981 1.00 95.12 83 LEU A N 1
ATOM 672 C CA . LEU A 1 83 ? 4.680 -7.104 4.799 1.00 95.12 83 LEU A CA 1
ATOM 673 C C . LEU A 1 83 ? 4.360 -6.428 6.139 1.00 95.12 83 LEU A C 1
ATOM 675 O O . LEU A 1 83 ? 3.198 -6.379 6.547 1.00 95.12 83 LEU A O 1
ATOM 679 N N . GLU A 1 84 ? 5.371 -5.897 6.823 1.00 96.31 84 GLU A N 1
ATOM 680 C CA . GLU A 1 84 ? 5.173 -5.209 8.102 1.00 96.31 84 GLU A CA 1
ATOM 681 C C . GLU A 1 84 ? 4.373 -3.911 7.946 1.00 96.31 84 GLU A C 1
ATOM 683 O O . GLU A 1 84 ? 3.479 -3.638 8.754 1.00 96.31 84 GLU A O 1
ATOM 688 N N . TRP A 1 85 ? 4.610 -3.155 6.872 1.00 97.75 85 TRP A N 1
ATOM 689 C CA . TRP A 1 85 ? 3.796 -1.991 6.528 1.00 97.75 85 TRP A CA 1
ATOM 690 C C . TRP A 1 85 ? 2.328 -2.381 6.325 1.00 97.75 85 TRP A C 1
ATOM 692 O O . TRP A 1 85 ? 1.447 -1.787 6.949 1.00 97.75 85 TRP A O 1
ATOM 702 N N . LEU A 1 86 ? 2.059 -3.437 5.544 1.00 97.12 86 LEU A N 1
ATOM 703 C CA . LEU A 1 86 ? 0.702 -3.926 5.274 1.00 97.12 86 LEU A CA 1
ATOM 704 C C . LEU A 1 86 ? -0.027 -4.298 6.570 1.00 97.12 86 LEU A C 1
ATOM 706 O O . LEU A 1 86 ? -1.151 -3.850 6.811 1.00 97.12 86 LEU A O 1
ATOM 710 N N . LYS A 1 87 ? 0.623 -5.087 7.436 1.00 95.19 87 LYS A N 1
ATOM 711 C CA . LYS A 1 87 ? 0.061 -5.482 8.736 1.00 95.19 87 LYS A CA 1
ATOM 712 C C . LYS A 1 87 ? -0.256 -4.264 9.596 1.00 95.19 87 LYS A C 1
ATOM 714 O O . LYS A 1 87 ? -1.339 -4.194 10.179 1.00 95.19 87 LYS A O 1
ATOM 719 N N . LYS A 1 88 ? 0.673 -3.306 9.678 1.00 97.25 88 LYS A N 1
ATOM 720 C CA . LYS A 1 88 ? 0.506 -2.091 10.478 1.00 97.25 88 LYS A CA 1
ATOM 721 C C . LYS A 1 88 ? -0.664 -1.254 9.969 1.00 97.25 88 LYS A C 1
ATOM 723 O O . LYS A 1 88 ? -1.531 -0.895 10.766 1.00 97.25 88 LYS A O 1
ATOM 728 N N . ARG A 1 89 ? -0.732 -1.014 8.657 1.00 97.19 89 ARG A N 1
ATOM 729 C CA . ARG A 1 89 ? -1.791 -0.209 8.044 1.00 97.19 89 ARG A CA 1
ATOM 730 C C . ARG A 1 89 ? -3.169 -0.820 8.275 1.00 97.19 89 ARG A C 1
ATOM 732 O O . ARG A 1 89 ? -4.079 -0.146 8.754 1.00 97.19 89 ARG A O 1
ATOM 739 N N . VAL A 1 90 ? -3.314 -2.123 8.037 1.00 96.56 90 VAL A N 1
ATOM 740 C CA . VAL A 1 90 ? -4.582 -2.825 8.281 1.00 96.56 90 VAL A CA 1
ATOM 741 C C . VAL A 1 90 ? -4.952 -2.821 9.769 1.00 96.56 90 VAL A C 1
ATOM 743 O O . VAL A 1 90 ? -6.113 -2.591 10.110 1.00 96.56 90 VAL A O 1
ATOM 746 N N . ALA A 1 91 ? -3.987 -3.014 10.673 1.00 95.94 91 ALA A N 1
ATOM 747 C CA . ALA A 1 91 ? -4.240 -2.960 12.112 1.00 95.94 91 ALA A CA 1
ATOM 748 C C . ALA A 1 91 ? -4.731 -1.574 12.570 1.00 95.94 91 ALA A C 1
ATOM 750 O O . ALA A 1 91 ? -5.624 -1.484 13.415 1.00 95.94 91 ALA A O 1
ATOM 751 N N . GLU A 1 92 ? -4.190 -0.491 12.010 1.00 95.94 92 GLU A N 1
ATOM 752 C CA . GLU A 1 92 ? -4.651 0.876 12.277 1.00 95.94 92 GLU A CA 1
ATOM 753 C C . GLU A 1 92 ? -6.094 1.089 11.804 1.00 95.94 92 GLU A C 1
ATOM 755 O O . GLU A 1 92 ? -6.924 1.587 12.575 1.00 95.94 92 GLU A O 1
ATOM 760 N N . LYS A 1 93 ? -6.431 0.630 10.591 1.00 95.31 93 LYS A N 1
ATOM 761 C CA . LYS A 1 93 ? -7.805 0.688 10.064 1.00 95.31 93 LYS A CA 1
ATOM 762 C C . LYS A 1 93 ? -8.776 -0.102 10.937 1.00 95.31 93 LYS A C 1
ATOM 764 O O . LYS A 1 93 ? -9.829 0.420 11.304 1.00 95.31 93 LYS A O 1
ATOM 769 N N . ALA A 1 94 ? -8.403 -1.314 11.343 1.00 95.12 94 ALA A N 1
ATOM 770 C CA . ALA A 1 94 ? -9.220 -2.151 12.216 1.00 95.12 94 ALA A CA 1
ATOM 771 C C . ALA A 1 94 ? -9.473 -1.490 13.583 1.00 95.12 94 ALA A C 1
ATOM 773 O O . ALA A 1 94 ? -10.607 -1.470 14.061 1.00 95.12 94 ALA A O 1
ATOM 774 N N . ARG A 1 95 ? -8.446 -0.883 14.196 1.00 95.56 95 ARG A N 1
ATOM 775 C CA . ARG A 1 95 ? -8.594 -0.139 15.462 1.00 95.56 95 ARG A CA 1
ATOM 776 C C . ARG A 1 95 ? -9.521 1.064 15.314 1.00 95.56 95 ARG A C 1
ATOM 778 O O . ARG A 1 95 ? -10.358 1.295 16.184 1.00 95.56 95 ARG A O 1
ATOM 785 N N . LYS A 1 96 ? -9.391 1.823 14.221 1.00 94.25 96 LYS A N 1
ATOM 786 C CA . LYS A 1 96 ? -10.263 2.970 13.937 1.00 94.25 96 LYS A CA 1
ATOM 787 C C . LYS A 1 96 ? -11.714 2.526 13.753 1.00 94.25 96 LYS A C 1
ATOM 789 O O . LYS A 1 9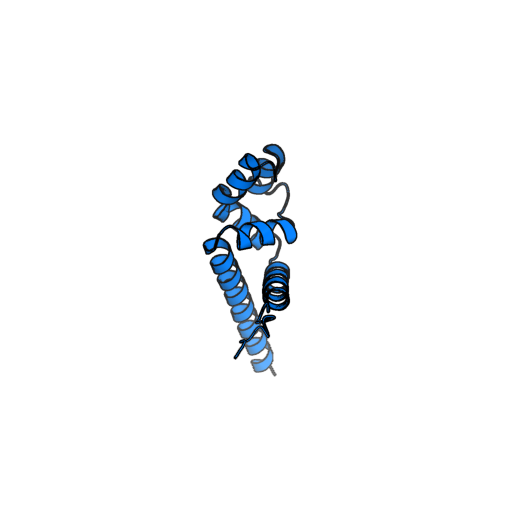6 ? -12.601 3.130 14.346 1.00 94.25 96 LYS A O 1
ATOM 794 N N . ALA A 1 97 ? -11.944 1.453 12.998 1.00 92.69 97 ALA A N 1
ATOM 795 C CA . ALA A 1 97 ? -13.274 0.884 12.801 1.00 92.69 97 ALA A CA 1
ATOM 796 C C . ALA A 1 97 ? -13.899 0.419 14.125 1.00 92.69 97 ALA A C 1
ATOM 798 O O . ALA A 1 97 ? -15.040 0.767 14.414 1.00 92.69 97 ALA A O 1
ATOM 799 N N . LEU A 1 98 ? -13.137 -0.288 14.966 1.00 94.50 98 LEU A N 1
ATOM 800 C CA . LEU A 1 98 ? -13.613 -0.732 16.277 1.00 94.50 98 LEU A CA 1
ATOM 801 C C . LEU A 1 98 ? -14.013 0.450 17.170 1.00 94.50 98 LEU A C 1
ATOM 803 O O . LEU A 1 98 ? -15.069 0.409 17.795 1.00 94.50 98 LEU A O 1
ATOM 807 N N . LYS A 1 99 ? -13.206 1.518 17.188 1.00 93.25 99 LYS A N 1
ATOM 808 C CA . LYS A 1 99 ? -13.521 2.737 17.941 1.00 93.25 99 LYS A CA 1
ATOM 809 C C . LYS A 1 99 ? -14.825 3.381 17.465 1.00 93.25 99 LYS A C 1
ATOM 811 O O . LYS A 1 99 ? -15.620 3.806 18.292 1.00 93.25 99 LYS A O 1
ATOM 816 N N . ILE A 1 100 ? -15.047 3.438 16.152 1.00 92.62 100 ILE A N 1
ATOM 817 C CA . ILE A 1 100 ? -16.289 3.973 15.578 1.00 92.62 100 ILE A CA 1
ATOM 818 C C . ILE A 1 100 ? -17.482 3.124 16.031 1.00 92.62 100 ILE A C 1
ATOM 820 O O . ILE A 1 100 ? -18.449 3.669 16.547 1.00 92.62 100 ILE A O 1
ATOM 824 N N . VAL A 1 101 ? -17.401 1.795 15.914 1.00 92.38 101 VAL A N 1
ATOM 825 C CA . VAL A 1 101 ? -18.479 0.883 16.345 1.00 92.38 101 VAL A CA 1
ATOM 826 C C . VAL A 1 101 ? -18.802 1.043 17.834 1.00 92.38 101 VAL A C 1
ATOM 828 O O . VAL A 1 101 ? -19.972 1.049 18.199 1.00 92.38 101 VAL A O 1
ATOM 831 N N . GLN A 1 102 ? -17.788 1.213 18.688 1.00 91.19 102 GLN A N 1
ATOM 832 C CA . GLN A 1 102 ? -17.992 1.474 20.117 1.00 91.19 102 GLN A CA 1
ATOM 833 C C . GLN A 1 102 ? -18.759 2.778 20.361 1.00 91.19 102 GLN A C 1
ATOM 835 O O . GLN A 1 102 ? -19.672 2.787 21.175 1.00 91.19 102 GLN A O 1
ATOM 840 N N . GLN A 1 103 ? -18.448 3.844 19.618 1.00 91.00 103 GLN A N 1
ATOM 841 C CA . GLN A 1 103 ? -19.166 5.118 19.726 1.00 91.00 103 GLN A CA 1
ATOM 842 C C . GLN A 1 103 ? -20.636 4.996 19.305 1.00 91.00 103 GLN A C 1
ATOM 844 O O . GLN A 1 103 ? -21.496 5.555 19.969 1.00 91.00 103 GLN A O 1
ATOM 849 N N . PHE A 1 104 ? -20.935 4.221 18.257 1.00 84.00 104 PHE A N 1
ATOM 850 C CA . PHE A 1 104 ? -22.322 3.946 17.858 1.00 84.00 104 PHE A CA 1
ATOM 851 C C . PHE A 1 104 ? -23.099 3.141 18.911 1.00 84.00 104 PHE A C 1
ATOM 853 O O . PHE A 1 104 ? -24.291 3.362 19.077 1.00 84.00 104 PHE A O 1
ATOM 860 N N . GLY A 1 105 ? -22.445 2.208 19.611 1.00 66.75 105 GLY A N 1
ATOM 861 C CA . GLY A 1 105 ? -23.084 1.378 20.640 1.00 66.75 105 GLY A CA 1
ATOM 862 C C . GLY A 1 105 ? -23.264 2.058 22.002 1.00 66.75 105 GLY A C 1
ATOM 863 O O . GLY A 1 105 ? -23.982 1.527 22.839 1.00 66.75 105 GLY A O 1
ATOM 864 N N . GLU A 1 106 ? -22.611 3.199 22.241 1.00 61.47 106 GLU A N 1
ATOM 865 C CA . GLU A 1 106 ? -22.790 4.024 23.448 1.00 61.47 106 GLU A CA 1
ATOM 866 C C . GLU A 1 106 ? -23.888 5.098 23.279 1.00 61.47 106 GLU A C 1
ATOM 868 O O . GLU A 1 106 ? -24.256 5.752 24.254 1.00 61.47 106 GLU A O 1
ATOM 873 N N . GLU A 1 107 ? -24.413 5.284 22.061 1.00 54.25 107 GLU A N 1
ATOM 874 C CA . GLU A 1 107 ? -25.522 6.203 21.746 1.00 54.25 107 GLU A CA 1
ATOM 875 C C . GLU A 1 107 ? -26.920 5.529 21.781 1.00 54.25 107 GLU A C 1
ATOM 877 O O . GLU A 1 107 ? -27.922 6.210 21.546 1.00 54.25 107 GLU A O 1
ATOM 882 N N . GLU A 1 108 ? -27.003 4.233 22.120 1.00 46.72 108 GLU A N 1
ATOM 883 C CA . GLU A 1 108 ? -28.244 3.501 22.471 1.00 46.72 108 GLU A CA 1
ATOM 884 C C . GLU A 1 108 ? -28.403 3.325 23.991 1.00 46.72 108 GLU A C 1
ATOM 886 O O . GL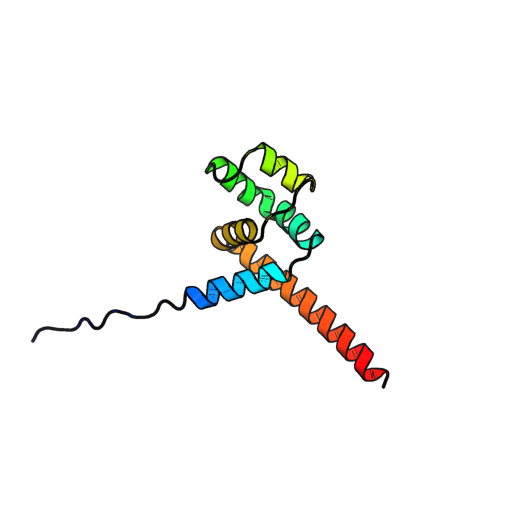U A 1 108 ? -29.560 3.416 24.471 1.00 46.72 108 GLU A O 1
#

Foldseek 3Di:
DDDDDPPPPDDPVVVVLVVLLVLLVPDDLVNQLVLLQVCLVLVVVCCVVVVDPPVRSVCSPVSVDGDDSVRLSVSVVVDVVSVVSSVVVSVVVVVVVVVVVVVVVVVD

Secondary structure (DSSP, 8-state):
------------HHHHHHHHHHHHHT--HHHHHHHHHHTHHHHHHHHHTTSS-HHHHHHHHTTSS---HHHHHHHHHH-HHHHHHHHHHHHHHHHHHHHHHHHHHT--

Radius of gyration: 19.18 Å; chains: 1; bounding box: 45×62×42 Å